Protein AF-A0A2P5AJY1-F1 (afdb_monomer_lite)

Secondary structure (DSSP, 8-state):
--HHHHHHHHHHHHHTHHHHHHHHHHHTTHHHH-TTS---PPP-----SPPPP-SSS-HHHHHHHHHHHHHTT--GGG--STTHHHHHHHHHHHHHHHHHHHHHTTPPPHHHH--

InterPro domains:
  IPR003653 Ulp1 protease family, C-terminal catalytic domain [PF02902] (3-97)
  IPR038765 Papain-like cysteine peptidase superfamily [SSF54001] (21-99)

Organism: Parasponia andersonii (NCBI:txid3476)

Sequence (115 aa):
MGGTTNKLKVKLEIIAYRIVIPNLLAAVNFYEEQIEIKQENFEIEFVEDLEIQSNGSDCGMFVIKWAKALMTNVSTGKVTQENMTFFRQKLVTELYNWGIDKKKRNYQTDSEREK

Structure (mmCIF, N/CA/C/O backbone):
data_AF-A0A2P5AJY1-F1
#
_entry.id   AF-A0A2P5AJY1-F1
#
loop_
_atom_site.group_PDB
_atom_site.id
_atom_site.type_symbol
_atom_site.label_atom_id
_atom_site.label_alt_id
_atom_site.label_comp_id
_atom_site.label_asym_id
_atom_site.label_entity_id
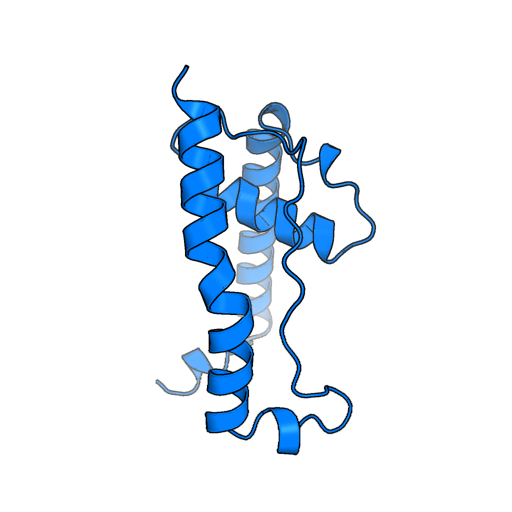_atom_site.label_seq_id
_atom_site.pdbx_PDB_ins_code
_atom_site.Cartn_x
_atom_site.Cartn_y
_atom_site.Cartn_z
_atom_site.occupancy
_atom_site.B_iso_or_equiv
_atom_site.auth_seq_id
_atom_site.auth_comp_id
_atom_site.auth_asym_id
_atom_site.auth_atom_id
_atom_site.pdbx_PDB_model_num
ATOM 1 N N . MET A 1 1 ? -19.875 14.167 -12.012 1.00 41.22 1 MET A N 1
ATOM 2 C CA . MET A 1 1 ? -20.795 14.118 -10.850 1.00 41.22 1 MET A CA 1
ATOM 3 C C . MET A 1 1 ? -20.833 12.762 -10.111 1.00 41.22 1 MET A C 1
ATOM 5 O O . MET A 1 1 ? -21.528 12.679 -9.114 1.00 41.22 1 MET A O 1
ATOM 9 N N . GLY A 1 2 ? -20.075 11.720 -10.506 1.00 48.97 2 GLY A N 1
ATOM 10 C CA . GLY A 1 2 ? -20.128 10.391 -9.852 1.00 48.97 2 GLY A CA 1
ATOM 11 C C . GLY A 1 2 ? -19.110 10.107 -8.727 1.00 48.97 2 GLY A C 1
ATOM 12 O O . GLY A 1 2 ? -19.226 9.087 -8.056 1.00 48.97 2 GLY A O 1
ATOM 13 N N . GLY A 1 3 ? -18.115 10.976 -8.504 1.00 58.91 3 GLY A N 1
ATOM 14 C CA . GLY A 1 3 ? -17.004 10.706 -7.572 1.00 58.91 3 GLY A CA 1
ATOM 15 C C . GLY A 1 3 ? -17.377 10.785 -6.086 1.00 58.91 3 GLY A C 1
ATOM 16 O O . GLY A 1 3 ? -17.003 9.915 -5.302 1.00 58.91 3 GLY A O 1
ATOM 17 N N . THR A 1 4 ? -18.166 11.786 -5.690 1.00 61.66 4 THR A N 1
ATOM 18 C CA . THR A 1 4 ? -18.491 12.052 -4.276 1.00 61.66 4 THR A CA 1
ATOM 19 C C . THR A 1 4 ? -19.406 10.984 -3.674 1.00 61.66 4 THR A C 1
ATOM 21 O O . THR A 1 4 ? -19.170 10.510 -2.565 1.00 61.66 4 THR A O 1
ATOM 24 N N . THR A 1 5 ? -20.412 10.537 -4.429 1.00 68.94 5 THR A N 1
ATOM 25 C CA . THR A 1 5 ? -21.327 9.460 -4.016 1.00 68.94 5 THR A CA 1
ATOM 26 C C . THR A 1 5 ? -20.601 8.122 -3.867 1.00 68.94 5 THR A C 1
ATOM 28 O O . THR A 1 5 ? -20.923 7.351 -2.967 1.00 68.94 5 THR A O 1
ATOM 31 N N . ASN A 1 6 ? -19.596 7.852 -4.708 1.00 71.31 6 ASN A N 1
ATOM 32 C CA . ASN A 1 6 ? -18.794 6.634 -4.613 1.00 71.31 6 ASN A CA 1
ATOM 33 C C . ASN A 1 6 ? -17.888 6.654 -3.367 1.00 71.31 6 ASN A C 1
ATOM 35 O O .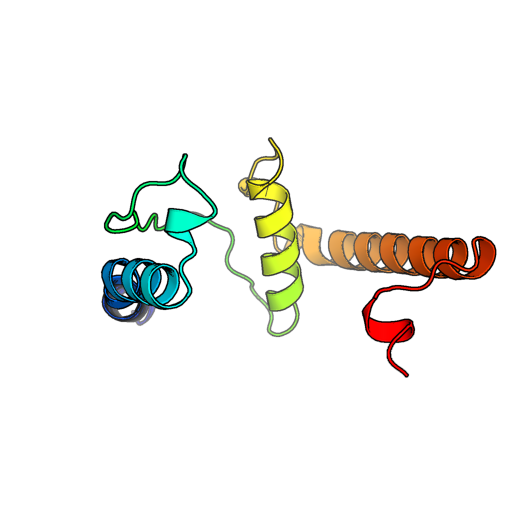 ASN A 1 6 ? -17.875 5.695 -2.601 1.00 71.31 6 ASN A O 1
ATOM 39 N N . LYS A 1 7 ? -17.230 7.790 -3.082 1.00 70.06 7 LYS A N 1
ATOM 40 C CA . LYS A 1 7 ? -16.418 7.976 -1.863 1.00 70.06 7 LYS A CA 1
ATOM 41 C C . LYS A 1 7 ? -17.237 7.738 -0.588 1.00 70.06 7 LYS A C 1
ATOM 43 O O . LYS A 1 7 ? -16.766 7.066 0.322 1.00 70.06 7 LYS A O 1
ATOM 48 N N . LEU A 1 8 ? -18.471 8.246 -0.532 1.00 77.25 8 LEU A N 1
ATOM 49 C CA . LEU A 1 8 ? -19.386 8.045 0.601 1.00 77.25 8 LEU A CA 1
ATOM 50 C C . LEU A 1 8 ? -19.789 6.577 0.786 1.00 77.25 8 LEU A C 1
ATOM 52 O O . LEU A 1 8 ? -19.786 6.092 1.914 1.00 77.25 8 LEU A O 1
ATOM 56 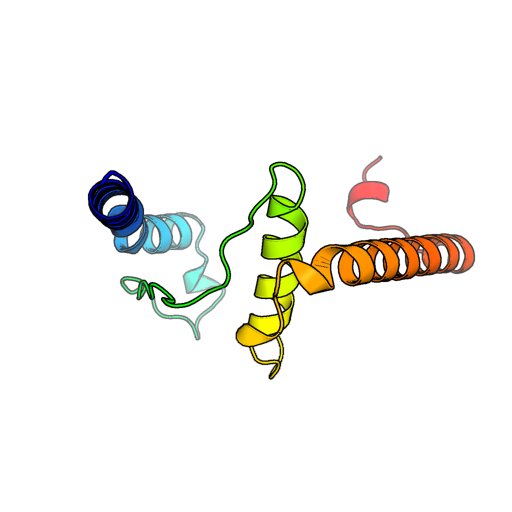N N . LYS A 1 9 ? -20.088 5.860 -0.303 1.00 82.69 9 LYS A N 1
ATOM 57 C CA . LYS A 1 9 ? -20.389 4.422 -0.239 1.00 82.69 9 LYS A CA 1
ATOM 58 C C . LYS A 1 9 ? -19.200 3.626 0.286 1.00 82.69 9 LYS A C 1
ATOM 60 O O . LYS A 1 9 ? -19.357 2.870 1.232 1.00 82.69 9 LYS A O 1
ATOM 65 N N . VAL A 1 10 ? -18.009 3.864 -0.264 1.00 81.75 10 VAL A N 1
ATOM 66 C CA . VAL A 1 10 ? -16.777 3.207 0.193 1.00 81.75 10 VAL A CA 1
ATOM 67 C C . VAL A 1 10 ? -16.511 3.508 1.672 1.00 81.75 10 VAL A C 1
ATOM 69 O O . VAL A 1 10 ? -16.208 2.593 2.429 1.00 81.75 10 VAL A O 1
ATOM 72 N N . LYS A 1 11 ? -16.698 4.758 2.122 1.00 80.88 11 LYS A N 1
ATOM 73 C CA . LYS A 1 11 ? -16.578 5.110 3.547 1.00 80.88 11 LYS A CA 1
ATOM 74 C C . LYS A 1 11 ? -17.524 4.284 4.426 1.00 80.88 11 LYS A C 1
ATOM 76 O O . LYS A 1 11 ? -17.084 3.749 5.437 1.00 80.88 11 LYS A O 1
ATOM 81 N N . LEU A 1 12 ? -18.793 4.163 4.039 1.00 84.12 12 LEU A N 1
ATOM 82 C CA . LEU A 1 12 ? -19.794 3.403 4.795 1.00 84.12 12 LEU A CA 1
ATOM 83 C C . LEU A 1 12 ? -19.472 1.907 4.860 1.00 84.12 12 LEU A C 1
ATOM 85 O O . LEU A 1 12 ? -19.565 1.319 5.934 1.00 84.12 12 LEU A O 1
ATOM 89 N N . GLU A 1 13 ? -19.043 1.319 3.745 1.00 85.50 13 GLU A N 1
ATOM 90 C CA . GLU A 1 13 ? -18.641 -0.092 3.673 1.00 85.50 13 GLU A CA 1
ATOM 91 C C . GLU A 1 13 ? -17.440 -0.382 4.583 1.00 85.50 13 GLU A C 1
ATOM 93 O O . GLU A 1 13 ? -17.405 -1.397 5.280 1.00 85.50 13 GLU A O 1
ATOM 98 N N . ILE A 1 14 ? -16.457 0.526 4.631 1.00 88.81 14 ILE A N 1
ATOM 99 C CA . ILE A 1 14 ? -15.229 0.271 5.390 1.00 88.81 14 ILE A CA 1
ATOM 100 C C . ILE A 1 14 ? -15.442 0.448 6.906 1.00 88.81 14 ILE A C 1
ATOM 102 O O . ILE A 1 14 ? -14.759 -0.191 7.706 1.00 88.81 14 ILE A O 1
ATOM 106 N N . ILE A 1 15 ? -16.422 1.258 7.329 1.00 88.75 15 ILE A N 1
ATOM 107 C CA . ILE A 1 15 ? -16.713 1.501 8.754 1.00 88.75 15 ILE A CA 1
ATOM 108 C C . ILE A 1 15 ? -17.013 0.207 9.515 1.00 88.75 15 ILE A C 1
ATOM 110 O O . ILE A 1 15 ? -16.644 0.106 10.682 1.00 88.75 15 ILE A O 1
ATOM 114 N N . ALA A 1 16 ? -17.623 -0.799 8.885 1.00 89.56 16 ALA A N 1
ATOM 115 C CA . ALA A 1 16 ? -17.884 -2.077 9.548 1.00 89.56 16 ALA A CA 1
ATOM 116 C C . ALA A 1 16 ? -16.589 -2.750 10.048 1.00 89.56 16 ALA A C 1
ATOM 118 O O . ALA A 1 16 ? -16.561 -3.322 11.142 1.00 89.56 16 ALA A O 1
ATOM 119 N N . TYR A 1 17 ? -15.485 -2.612 9.306 1.00 90.75 17 TYR A N 1
ATOM 120 C CA . TYR A 1 17 ? -14.200 -3.213 9.671 1.00 90.75 17 TYR A CA 1
ATOM 121 C C . TYR A 1 17 ? -13.601 -2.639 10.954 1.00 90.75 17 TYR A C 1
ATOM 123 O O . TYR A 1 17 ? -12.872 -3.358 11.634 1.00 90.75 17 TYR A O 1
ATOM 131 N N . ARG A 1 18 ? -13.972 -1.411 11.348 1.00 91.56 18 ARG A N 1
ATOM 132 C CA . ARG A 1 18 ? -13.587 -0.807 12.638 1.00 91.56 18 ARG A CA 1
ATOM 133 C C . ARG A 1 18 ? -13.909 -1.704 13.831 1.00 91.56 18 ARG A C 1
ATOM 135 O O . ARG A 1 18 ? -13.185 -1.684 14.820 1.00 91.56 18 ARG A O 1
ATOM 142 N N . ILE A 1 19 ? -15.013 -2.438 13.732 1.00 91.00 19 ILE A N 1
ATOM 143 C CA . ILE A 1 19 ? -15.542 -3.297 14.794 1.00 91.00 19 ILE A CA 1
ATOM 144 C C . ILE A 1 19 ? -15.219 -4.761 14.493 1.00 91.00 19 ILE A C 1
ATOM 146 O O . ILE A 1 19 ? -14.856 -5.520 15.389 1.00 91.00 19 ILE A O 1
ATOM 150 N N . VAL A 1 20 ? -15.338 -5.171 13.226 1.00 93.25 20 VAL A N 1
ATOM 151 C CA . VAL A 1 20 ? -15.145 -6.573 12.834 1.00 93.25 20 VAL A CA 1
ATOM 152 C C . VAL A 1 20 ? -13.692 -7.010 13.010 1.00 93.25 20 VAL A C 1
ATOM 154 O O . VAL A 1 20 ? -13.467 -8.083 13.560 1.00 93.25 20 VAL A O 1
ATOM 157 N N . ILE A 1 21 ? -12.708 -6.198 12.603 1.00 93.38 21 ILE A N 1
ATOM 158 C CA . ILE A 1 21 ? -11.290 -6.586 12.678 1.00 93.38 21 ILE A CA 1
ATOM 159 C C . ILE A 1 21 ? -10.851 -6.859 14.125 1.00 93.38 21 ILE A C 1
ATOM 161 O O . ILE A 1 21 ? -10.343 -7.955 14.361 1.00 93.38 21 ILE A O 1
ATOM 165 N N . PRO A 1 22 ? -11.081 -5.965 15.108 1.00 93.38 22 PRO A N 1
ATOM 166 C CA . PRO A 1 22 ? -10.713 -6.252 16.493 1.00 93.38 22 PRO A CA 1
ATOM 167 C C . PRO A 1 22 ? -11.349 -7.534 17.032 1.00 93.38 22 PRO A C 1
ATOM 169 O O . PRO A 1 22 ? -10.690 -8.330 17.689 1.00 93.38 22 PRO A O 1
ATOM 172 N N . ASN A 1 23 ? -12.616 -7.797 16.709 1.00 93.94 23 ASN A N 1
ATOM 173 C CA . ASN A 1 23 ? -13.282 -9.016 17.169 1.00 93.94 23 ASN A CA 1
ATOM 174 C C . ASN A 1 23 ? -12.720 -10.284 16.508 1.00 93.94 23 ASN A C 1
ATOM 176 O O . ASN A 1 23 ? -12.589 -11.309 17.172 1.00 93.94 23 ASN A O 1
ATOM 180 N N . LEU A 1 24 ? -12.354 -10.219 15.223 1.00 94.81 24 LEU A N 1
ATOM 181 C CA . LEU A 1 24 ? -11.683 -11.325 14.534 1.00 94.81 24 LEU A CA 1
ATOM 182 C C . LEU A 1 24 ? -10.297 -11.603 15.125 1.00 94.81 24 LEU A C 1
ATOM 184 O O . LEU A 1 24 ? -9.944 -12.763 15.307 1.00 94.81 24 LEU A O 1
ATOM 188 N N . LEU A 1 25 ? -9.536 -10.556 15.457 1.00 94.44 25 LEU A N 1
ATOM 189 C CA . LEU A 1 25 ? -8.234 -10.684 16.115 1.00 94.44 25 LEU A CA 1
ATOM 190 C C . LEU A 1 25 ? -8.370 -11.301 17.515 1.00 94.44 25 LEU A C 1
ATOM 192 O O . LEU A 1 25 ? -7.597 -12.186 17.876 1.00 94.44 25 LEU A O 1
ATOM 196 N N . ALA A 1 26 ? -9.390 -10.900 18.277 1.00 93.25 26 ALA A N 1
ATOM 197 C CA . ALA A 1 26 ? -9.685 -11.502 19.575 1.00 93.25 26 ALA A CA 1
ATOM 198 C C . ALA A 1 26 ? -10.028 -12.996 19.457 1.00 93.25 26 ALA A C 1
ATOM 200 O O . ALA A 1 26 ? -9.553 -13.793 20.258 1.00 93.25 26 ALA A O 1
ATOM 201 N N . ALA A 1 27 ? -10.786 -13.395 18.430 1.00 95.00 27 ALA A N 1
ATOM 202 C CA . ALA A 1 27 ? -11.165 -14.793 18.205 1.00 95.00 27 ALA A CA 1
ATOM 203 C C . ALA A 1 27 ? -9.979 -15.726 17.890 1.00 95.00 27 ALA A C 1
ATOM 205 O O . ALA A 1 27 ? -10.121 -16.943 17.998 1.00 95.00 27 ALA A O 1
ATOM 206 N N . VAL A 1 28 ? -8.828 -15.170 17.499 1.00 95.00 28 VAL A N 1
ATOM 207 C CA . VAL A 1 28 ? -7.579 -15.912 17.259 1.00 95.00 28 VAL A CA 1
ATOM 208 C C . VAL A 1 28 ? -6.527 -15.653 18.345 1.00 95.00 28 VAL A C 1
ATOM 210 O O . VAL A 1 28 ? -5.344 -15.860 18.103 1.00 95.00 28 VAL A O 1
ATOM 213 N N . ASN A 1 29 ? -6.947 -15.185 19.528 1.00 93.00 29 ASN A N 1
ATOM 214 C CA . ASN A 1 29 ? -6.102 -14.898 20.697 1.00 93.00 29 ASN A CA 1
ATOM 215 C C . ASN A 1 29 ? -4.970 -13.881 20.449 1.00 93.00 29 ASN A C 1
ATOM 217 O O . ASN A 1 29 ? -4.030 -13.790 21.236 1.00 93.00 29 ASN A O 1
ATOM 221 N N . PHE A 1 30 ? -5.075 -13.052 19.403 1.00 94.12 30 PHE A N 1
ATOM 222 C CA . PHE A 1 30 ? -4.031 -12.089 19.034 1.00 94.12 30 PHE A CA 1
ATOM 223 C C . PHE A 1 30 ? -3.646 -11.159 20.196 1.00 94.12 30 PHE A C 1
ATOM 225 O O . PHE A 1 30 ? -2.469 -10.901 20.420 1.00 94.12 30 PHE A O 1
ATOM 232 N N . TYR A 1 31 ? -4.630 -10.663 20.953 1.00 92.06 31 TYR A N 1
ATOM 233 C CA . TYR A 1 31 ? -4.391 -9.744 22.073 1.00 92.06 31 TYR A CA 1
ATOM 234 C C . TYR A 1 31 ? -3.836 -10.429 23.329 1.00 92.06 31 TYR A C 1
ATOM 236 O O . TYR A 1 31 ? -3.248 -9.759 24.173 1.00 92.06 31 TYR A O 1
ATOM 244 N N . GLU A 1 32 ? -4.004 -11.748 23.462 1.00 90.38 32 GLU A N 1
ATOM 245 C CA . GLU A 1 32 ? -3.377 -12.518 24.543 1.00 90.38 32 GLU A CA 1
ATOM 246 C C . GLU A 1 32 ? -1.882 -12.712 24.262 1.00 90.38 32 GLU A C 1
ATOM 248 O O . GLU A 1 32 ? -1.058 -12.628 25.172 1.00 90.38 32 GLU A O 1
ATOM 253 N N . GLU A 1 33 ? -1.532 -12.914 22.989 1.00 91.12 33 GLU A N 1
ATOM 254 C CA . GLU A 1 33 ? -0.147 -13.040 22.529 1.00 91.12 33 GLU A CA 1
ATOM 255 C C . GLU A 1 33 ? 0.573 -11.683 22.458 1.00 91.12 33 GLU A C 1
ATOM 257 O O . GLU A 1 33 ? 1.776 -11.608 22.707 1.00 91.12 33 GLU A O 1
ATOM 262 N N . GLN A 1 34 ? -0.156 -10.603 22.157 1.00 87.75 34 GLN A N 1
ATOM 263 C CA . GLN A 1 34 ? 0.370 -9.245 21.991 1.00 87.75 34 GLN A CA 1
ATOM 264 C C . GLN A 1 34 ? -0.137 -8.309 23.090 1.00 87.75 34 GLN A C 1
ATOM 266 O O . GLN A 1 34 ? -0.884 -7.367 22.829 1.00 87.75 34 GLN A O 1
ATOM 271 N N . ILE A 1 35 ? 0.311 -8.547 24.325 1.00 84.06 35 ILE A N 1
ATOM 272 C CA . ILE A 1 35 ? -0.151 -7.854 25.545 1.00 84.06 35 ILE A CA 1
ATOM 273 C C . ILE A 1 35 ? -0.044 -6.317 25.511 1.00 84.06 35 ILE A C 1
ATOM 275 O O . ILE A 1 35 ? -0.704 -5.629 26.290 1.00 84.06 35 ILE A O 1
ATOM 279 N N . GLU A 1 36 ? 0.796 -5.764 24.634 1.00 89.31 36 GLU A N 1
ATOM 280 C CA . GLU A 1 36 ? 0.975 -4.317 24.461 1.00 89.31 36 GLU A CA 1
ATOM 281 C C . GLU A 1 36 ? -0.146 -3.673 23.631 1.00 89.31 36 GLU A C 1
ATOM 283 O O . GLU A 1 36 ? -0.380 -2.466 23.728 1.00 89.31 36 GLU A O 1
ATOM 288 N N . ILE A 1 37 ? -0.857 -4.466 22.826 1.00 86.56 37 ILE A N 1
ATOM 289 C CA . ILE A 1 37 ? -1.921 -3.999 21.942 1.00 86.56 37 ILE A CA 1
ATOM 290 C C . ILE A 1 37 ? -3.260 -4.244 22.631 1.00 86.56 37 ILE A C 1
ATOM 292 O O . ILE A 1 37 ? -3.634 -5.374 22.934 1.00 86.56 37 ILE A O 1
ATOM 296 N N . LYS A 1 38 ? -4.022 -3.174 22.861 1.00 86.81 38 LYS A N 1
ATOM 297 C CA . LYS A 1 38 ? -5.353 -3.279 23.463 1.00 86.81 38 LYS A CA 1
ATOM 298 C C . LYS A 1 38 ? -6.394 -3.645 22.412 1.00 86.81 38 LYS A C 1
ATOM 300 O O . LYS A 1 38 ? -6.354 -3.162 21.282 1.00 86.81 38 LYS A O 1
ATOM 305 N N . GLN A 1 39 ? -7.371 -4.451 22.814 1.00 88.69 39 GLN A N 1
ATOM 306 C CA . GLN A 1 39 ? -8.575 -4.643 22.020 1.00 88.69 39 GLN A CA 1
ATOM 307 C C . GLN A 1 39 ? -9.434 -3.379 22.096 1.00 88.69 39 GLN A C 1
ATOM 309 O O . GLN A 1 39 ? -10.062 -3.091 23.114 1.00 88.69 39 GLN A O 1
ATOM 314 N N . GLU A 1 40 ? -9.479 -2.632 21.000 1.00 88.50 40 GLU A N 1
ATOM 315 C CA . GLU A 1 40 ? -10.317 -1.448 20.854 1.00 88.50 40 GLU A CA 1
ATOM 316 C C . GLU A 1 40 ? -10.786 -1.280 19.409 1.00 88.50 40 GLU A C 1
ATOM 318 O O . GLU A 1 40 ? -10.274 -1.915 18.487 1.00 88.50 40 GLU A O 1
ATOM 323 N N . ASN A 1 41 ? -11.790 -0.425 19.210 1.00 87.31 41 ASN A N 1
ATOM 324 C CA . ASN A 1 41 ? -12.262 -0.090 17.873 1.00 87.31 41 ASN A CA 1
ATOM 325 C C . ASN A 1 41 ? -11.158 0.635 17.106 1.00 87.31 41 ASN A C 1
ATOM 327 O O . ASN A 1 41 ? -10.717 1.701 17.535 1.00 87.31 41 ASN A O 1
ATOM 331 N N . PHE A 1 42 ? -10.794 0.122 15.935 1.00 88.38 42 PHE A N 1
ATOM 332 C CA . PHE A 1 42 ? -9.735 0.732 15.136 1.00 88.38 42 PHE A CA 1
ATOM 333 C C . PHE A 1 42 ? -10.127 2.133 14.658 1.00 88.38 42 PHE A C 1
ATOM 335 O O . PHE A 1 42 ? -11.290 2.422 14.360 1.00 88.38 42 PHE A O 1
ATOM 342 N N . GLU A 1 43 ? -9.151 3.027 14.576 1.00 87.06 43 GLU A N 1
ATOM 343 C CA . GLU A 1 43 ? -9.342 4.292 13.882 1.00 87.06 43 GLU A CA 1
ATOM 344 C C . GLU A 1 43 ? -9.248 4.058 12.370 1.00 87.06 43 GLU A C 1
ATOM 346 O O . GLU A 1 43 ? -8.408 3.294 11.895 1.00 87.06 43 GLU A O 1
ATOM 351 N N . ILE A 1 44 ? -10.150 4.681 11.608 1.00 85.38 44 ILE A N 1
ATOM 352 C CA . ILE A 1 44 ? -10.107 4.650 10.146 1.00 85.38 44 ILE A CA 1
ATOM 353 C C . ILE A 1 44 ? -9.765 6.055 9.674 1.00 85.38 44 ILE A C 1
ATOM 355 O O . ILE A 1 44 ? -10.596 6.962 9.754 1.00 85.38 44 ILE A O 1
ATOM 359 N N . GLU A 1 45 ? -8.565 6.206 9.130 1.00 85.50 45 GLU A N 1
ATOM 360 C CA . GLU A 1 45 ? -8.121 7.440 8.500 1.00 85.50 45 GLU A CA 1
ATOM 361 C C . GLU A 1 45 ? -8.314 7.356 6.982 1.00 85.50 45 GLU A C 1
ATOM 363 O O . GLU A 1 45 ? -7.789 6.469 6.306 1.00 85.50 45 GLU A O 1
ATOM 368 N N . PHE A 1 46 ? -9.080 8.299 6.430 1.00 82.31 46 PHE A N 1
ATOM 369 C CA . PHE A 1 46 ? -9.175 8.478 4.985 1.00 82.31 46 PHE A CA 1
ATOM 370 C C . PHE A 1 46 ? -8.178 9.539 4.556 1.00 82.31 46 PHE A C 1
ATOM 372 O O . PHE A 1 46 ? -8.453 10.730 4.682 1.00 82.31 46 PHE A O 1
ATOM 379 N N . VAL A 1 47 ? -7.053 9.094 4.008 1.00 82.31 47 VAL A N 1
ATOM 380 C CA . VAL A 1 47 ? -6.056 9.999 3.443 1.00 82.31 47 VAL A CA 1
ATOM 381 C C . VAL A 1 47 ? -6.630 10.619 2.170 1.00 82.31 47 VAL A C 1
ATOM 383 O O . VAL A 1 47 ? -6.934 9.925 1.195 1.00 82.31 47 VAL A O 1
ATOM 386 N N . GLU A 1 48 ? -6.851 11.929 2.212 1.00 81.25 48 GLU A N 1
ATOM 387 C CA . GLU A 1 48 ? -7.290 12.710 1.057 1.00 81.25 48 GLU A CA 1
ATOM 388 C C . GLU A 1 48 ? -6.075 13.183 0.243 1.00 81.25 48 GLU A C 1
ATOM 390 O O . GLU A 1 48 ? -4.930 12.986 0.644 1.00 81.25 48 GLU A O 1
ATOM 395 N N . ASP A 1 49 ? -6.324 13.740 -0.942 1.00 82.88 49 ASP A N 1
ATOM 396 C CA . ASP A 1 49 ? -5.292 14.356 -1.792 1.00 82.88 49 ASP A CA 1
ATOM 397 C C . ASP A 1 49 ? -4.132 13.438 -2.223 1.00 82.88 49 ASP A C 1
ATOM 399 O O . ASP A 1 49 ? -3.045 13.893 -2.580 1.00 82.88 49 ASP A O 1
ATOM 403 N N . LEU A 1 50 ? -4.370 12.125 -2.245 1.00 86.69 50 LEU A N 1
ATOM 404 C CA . LEU A 1 50 ? -3.474 11.178 -2.898 1.00 86.69 50 LEU A CA 1
ATOM 405 C C . LEU A 1 50 ? -3.678 11.208 -4.413 1.00 86.69 50 LEU A C 1
ATOM 407 O O . LEU A 1 50 ? -4.809 11.276 -4.900 1.00 86.69 50 LEU A O 1
ATOM 411 N N . GLU A 1 51 ? -2.577 11.091 -5.155 1.00 89.62 51 GLU A N 1
ATOM 412 C CA . GLU A 1 51 ? -2.619 10.940 -6.607 1.00 89.62 51 GLU A CA 1
ATOM 413 C C . GLU A 1 51 ? -3.492 9.737 -6.989 1.00 89.62 51 GLU A C 1
ATOM 415 O O . GLU A 1 51 ? -3.256 8.609 -6.555 1.00 89.62 51 GLU A O 1
ATOM 420 N N . ILE A 1 52 ? -4.482 9.960 -7.849 1.00 87.06 52 ILE A N 1
ATOM 421 C CA . ILE A 1 52 ? -5.314 8.880 -8.374 1.00 87.06 52 ILE A CA 1
ATOM 422 C C . ILE A 1 52 ? -4.671 8.356 -9.655 1.00 87.06 52 ILE A C 1
ATOM 424 O O . ILE A 1 52 ? -4.341 9.117 -10.563 1.00 87.06 52 ILE A O 1
ATOM 428 N N . GLN A 1 53 ? -4.526 7.037 -9.740 1.00 91.69 53 GLN A N 1
ATOM 429 C CA . GLN A 1 53 ? -4.071 6.359 -10.946 1.00 91.69 53 GLN A CA 1
ATOM 430 C C . GLN A 1 53 ? -4.889 6.791 -12.176 1.00 91.69 53 GLN A C 1
ATOM 432 O O . GLN A 1 53 ? -6.120 6.783 -12.143 1.00 91.69 53 GLN A O 1
ATOM 437 N N . SER A 1 54 ? -4.212 7.100 -13.285 1.00 91.81 54 SER A N 1
ATOM 438 C CA . SER A 1 54 ? -4.863 7.543 -14.528 1.00 91.81 54 SER A CA 1
ATOM 439 C C . SER A 1 54 ? -4.915 6.478 -15.632 1.00 91.81 54 SER A C 1
ATOM 441 O O . SER A 1 54 ? -5.461 6.725 -16.706 1.00 91.81 54 SER A O 1
ATOM 443 N N . ASN A 1 55 ? -4.372 5.283 -15.382 1.00 92.62 55 ASN A N 1
ATOM 444 C CA . ASN A 1 55 ? -4.433 4.132 -16.288 1.00 92.62 55 ASN A CA 1
ATOM 445 C C . ASN A 1 55 ? -5.067 2.900 -15.617 1.00 92.62 55 ASN A C 1
ATOM 447 O O . ASN A 1 55 ? -5.478 2.963 -14.467 1.00 92.62 55 ASN A O 1
ATOM 451 N N . GLY A 1 56 ? -5.157 1.771 -16.327 1.00 91.56 56 GLY A N 1
ATOM 452 C CA . GLY A 1 56 ? -5.738 0.527 -15.797 1.00 91.56 56 GLY A CA 1
ATOM 453 C C . GLY A 1 56 ? -4.742 -0.484 -15.212 1.00 91.56 56 GLY A C 1
ATOM 454 O O . GLY A 1 56 ? -5.174 -1.496 -14.674 1.00 91.56 56 GLY A O 1
ATOM 455 N N . SER A 1 57 ? -3.427 -0.257 -15.315 1.00 93.94 57 SER A N 1
ATOM 456 C CA . SER A 1 57 ? -2.395 -1.287 -15.064 1.00 93.94 57 SER A CA 1
ATOM 457 C C . SER A 1 57 ? -1.535 -1.073 -13.815 1.00 93.94 57 SER A C 1
ATOM 459 O O . SER A 1 57 ? -0.865 -1.994 -13.356 1.00 93.94 57 SER A O 1
ATOM 461 N N . ASP A 1 58 ? -1.522 0.137 -13.270 1.00 95.94 58 ASP A N 1
ATOM 462 C CA . ASP A 1 58 ? -0.599 0.572 -12.220 1.00 95.94 58 ASP A CA 1
ATOM 463 C C . ASP A 1 58 ? -1.151 0.454 -10.800 1.00 95.94 58 ASP A C 1
ATOM 465 O O . ASP A 1 58 ? -0.437 0.788 -9.858 1.00 95.94 58 ASP A O 1
ATOM 469 N N . CYS A 1 59 ? -2.368 -0.055 -10.607 1.00 94.06 59 CYS A N 1
ATOM 470 C CA . CYS A 1 59 ? -3.001 -0.141 -9.288 1.00 94.06 59 CYS A CA 1
ATOM 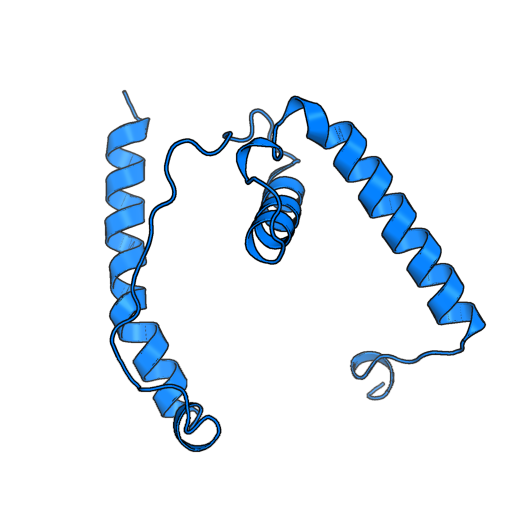471 C C . CYS A 1 59 ? -2.104 -0.870 -8.276 1.00 94.06 59 CYS A C 1
ATOM 473 O O . CYS A 1 59 ? -1.875 -0.373 -7.175 1.00 94.06 59 CYS A O 1
ATOM 475 N N . GLY A 1 60 ? -1.495 -1.990 -8.681 1.00 94.44 60 GLY A N 1
ATOM 476 C CA . GLY A 1 60 ? -0.536 -2.722 -7.850 1.00 94.44 60 GLY A CA 1
ATOM 477 C C . GLY A 1 60 ? 0.735 -1.922 -7.543 1.00 94.44 60 GLY A C 1
ATOM 478 O O . GLY A 1 60 ? 1.263 -1.996 -6.435 1.00 94.44 60 GLY A O 1
ATOM 479 N N . MET A 1 61 ? 1.208 -1.101 -8.485 1.00 96.19 61 MET A N 1
ATOM 480 C CA . MET A 1 61 ? 2.369 -0.234 -8.266 1.00 96.19 61 MET A CA 1
ATOM 481 C C . MET A 1 61 ? 2.063 0.890 -7.279 1.00 96.19 61 MET A C 1
ATOM 483 O O . MET A 1 61 ? 2.884 1.150 -6.398 1.00 96.19 61 MET A O 1
ATOM 487 N N . PHE A 1 62 ? 0.889 1.513 -7.384 1.00 95.31 62 PHE A N 1
ATOM 488 C CA . PHE A 1 62 ? 0.415 2.504 -6.419 1.00 95.31 62 PHE A CA 1
ATOM 489 C C . PHE A 1 62 ? 0.337 1.911 -5.008 1.00 95.31 62 PHE A C 1
ATOM 491 O O . PHE A 1 62 ? 0.927 2.478 -4.091 1.00 95.31 62 PHE A O 1
ATOM 498 N N . VAL A 1 63 ? -0.266 0.725 -4.844 1.00 94.12 63 VAL A N 1
ATOM 499 C CA . VAL A 1 63 ? -0.337 0.024 -3.545 1.00 94.12 63 VAL A CA 1
ATOM 500 C C . VAL A 1 63 ? 1.056 -0.199 -2.951 1.00 94.12 63 VAL A C 1
ATOM 502 O O . VAL A 1 63 ? 1.311 0.189 -1.811 1.00 94.12 63 VAL A O 1
ATOM 505 N N . ILE A 1 64 ? 1.992 -0.761 -3.724 1.00 95.62 64 ILE A N 1
ATOM 506 C CA . ILE A 1 64 ? 3.357 -1.038 -3.246 1.00 95.62 64 ILE A CA 1
ATOM 507 C C . ILE A 1 64 ? 4.085 0.254 -2.851 1.00 95.62 64 ILE A C 1
ATOM 509 O O . ILE A 1 64 ? 4.812 0.287 -1.854 1.00 95.62 64 ILE A O 1
ATOM 513 N N . LYS A 1 65 ? 3.936 1.329 -3.634 1.00 95.12 65 LYS A N 1
ATOM 514 C CA . LYS A 1 65 ? 4.637 2.590 -3.366 1.00 95.12 65 LYS A CA 1
ATOM 515 C C . LYS A 1 65 ? 4.020 3.381 -2.221 1.00 95.12 65 LYS A C 1
ATOM 517 O O . LYS A 1 65 ? 4.793 3.944 -1.450 1.00 95.12 65 LYS A O 1
ATOM 522 N N . TRP A 1 66 ? 2.700 3.367 -2.047 1.00 93.44 66 TRP A N 1
ATOM 523 C CA . TRP A 1 66 ? 2.070 3.927 -0.851 1.00 93.44 66 TRP A CA 1
ATOM 524 C C . TRP A 1 66 ? 2.438 3.152 0.403 1.00 93.44 66 TRP A C 1
ATOM 526 O O . TRP A 1 66 ? 2.845 3.782 1.371 1.00 93.44 66 TRP A O 1
ATOM 536 N N . ALA A 1 67 ? 2.412 1.816 0.378 1.00 93.31 67 ALA A N 1
ATOM 537 C CA . ALA A 1 67 ? 2.862 1.012 1.514 1.00 93.31 67 ALA A CA 1
ATOM 538 C C . ALA A 1 67 ? 4.302 1.375 1.904 1.00 93.31 67 ALA A C 1
ATOM 540 O O . ALA A 1 67 ? 4.583 1.677 3.060 1.00 93.31 67 ALA A O 1
ATOM 541 N N . LYS A 1 68 ? 5.208 1.468 0.920 1.00 94.00 68 LYS A N 1
ATOM 542 C CA . LYS A 1 68 ? 6.579 1.927 1.165 1.00 94.00 68 LYS A CA 1
ATOM 543 C C . LYS A 1 68 ? 6.629 3.342 1.746 1.00 94.00 68 LYS A C 1
ATOM 545 O O . LYS A 1 68 ? 7.418 3.577 2.654 1.00 94.00 68 LYS A O 1
ATOM 550 N N . ALA A 1 69 ? 5.850 4.279 1.213 1.00 92.50 69 ALA A N 1
ATOM 551 C CA . ALA A 1 69 ? 5.818 5.656 1.696 1.00 92.50 69 ALA A CA 1
ATOM 552 C C . ALA A 1 69 ? 5.253 5.768 3.119 1.00 92.50 69 ALA A C 1
ATOM 554 O O . ALA A 1 69 ? 5.746 6.582 3.873 1.00 92.50 69 ALA A O 1
ATOM 555 N N . LEU A 1 70 ? 4.286 4.936 3.510 1.00 90.31 70 LEU A N 1
ATOM 556 C CA . LEU A 1 70 ? 3.725 4.915 4.867 1.00 90.31 70 LEU A CA 1
ATOM 557 C C . LEU A 1 70 ? 4.650 4.214 5.872 1.00 90.31 70 LEU A C 1
ATOM 559 O O . LEU A 1 70 ? 4.743 4.620 7.023 1.00 90.31 70 LEU A O 1
ATOM 563 N N . MET A 1 71 ? 5.365 3.176 5.434 1.00 93.31 71 MET A N 1
ATOM 564 C CA . MET A 1 71 ? 6.334 2.448 6.264 1.00 93.31 71 MET A CA 1
ATOM 565 C C . MET A 1 71 ? 7.667 3.185 6.441 1.00 93.31 71 MET A C 1
ATOM 567 O O . MET A 1 71 ? 8.505 2.773 7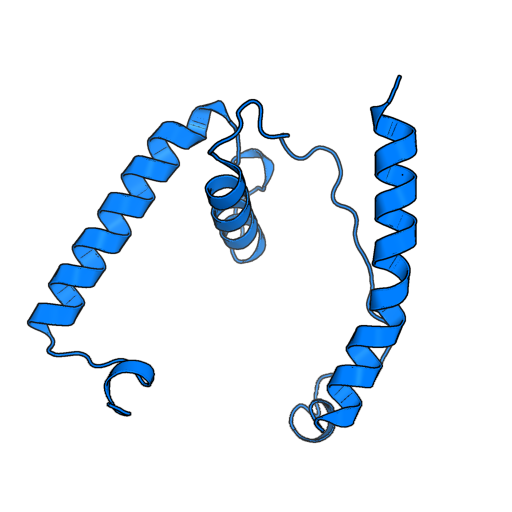.242 1.00 93.31 71 MET A O 1
ATOM 571 N N . THR A 1 72 ? 7.922 4.221 5.645 1.00 91.38 72 THR A N 1
ATOM 572 C CA . THR A 1 72 ? 9.167 4.994 5.683 1.00 91.38 72 THR A CA 1
ATOM 573 C C . THR A 1 72 ? 8.836 6.464 5.895 1.00 91.38 72 THR A C 1
ATOM 575 O O . THR A 1 72 ? 7.730 6.889 5.617 1.00 91.38 72 THR A O 1
ATOM 578 N N . ASN A 1 73 ? 9.774 7.299 6.336 1.00 84.44 73 ASN A N 1
ATOM 579 C CA . ASN A 1 73 ? 9.526 8.748 6.440 1.00 84.44 73 ASN A CA 1
ATOM 580 C C . ASN A 1 73 ? 9.538 9.451 5.060 1.00 84.44 73 ASN A C 1
ATOM 582 O O . ASN A 1 73 ? 10.114 10.528 4.897 1.00 84.44 73 ASN A O 1
ATOM 586 N N . VAL A 1 74 ? 8.964 8.826 4.027 1.00 88.38 74 VAL A N 1
ATOM 587 C CA . VAL A 1 74 ? 8.884 9.356 2.662 1.00 88.38 74 VAL A CA 1
ATOM 588 C C . VAL A 1 74 ? 7.486 9.910 2.424 1.00 88.38 74 VAL A C 1
ATOM 590 O O . VAL A 1 74 ? 6.496 9.213 2.582 1.00 88.38 74 VAL A O 1
ATOM 593 N N . SER A 1 75 ? 7.406 11.158 1.961 1.00 89.44 75 SER A N 1
ATOM 594 C CA . SER A 1 75 ? 6.124 11.780 1.617 1.00 89.44 75 SER A CA 1
ATOM 595 C C . SER A 1 75 ? 5.346 10.973 0.568 1.00 89.44 75 SER A C 1
ATOM 597 O O . SER A 1 75 ? 5.874 10.642 -0.501 1.00 89.44 75 SER A O 1
ATOM 599 N N . THR A 1 76 ? 4.065 10.732 0.853 1.00 89.25 76 THR A N 1
ATOM 600 C CA . THR A 1 76 ? 3.088 10.097 -0.046 1.00 89.25 76 THR A CA 1
ATOM 601 C C . THR A 1 76 ? 2.883 10.881 -1.344 1.00 89.25 76 THR A C 1
ATOM 603 O O . THR A 1 76 ? 2.624 10.268 -2.376 1.00 89.25 76 THR A O 1
ATOM 606 N N . GLY A 1 77 ? 3.118 12.200 -1.347 1.00 89.81 77 GLY A N 1
ATOM 607 C CA . GLY A 1 77 ? 3.060 13.049 -2.545 1.00 89.81 77 GLY A CA 1
ATOM 608 C C . GLY A 1 77 ? 4.119 12.730 -3.609 1.00 89.81 77 GLY A C 1
ATOM 609 O O . GLY A 1 77 ? 4.028 13.204 -4.736 1.00 89.81 77 GLY A O 1
ATOM 610 N N . LYS A 1 78 ? 5.123 11.897 -3.294 1.00 90.56 78 LYS A N 1
ATOM 611 C CA . LYS A 1 78 ? 6.085 11.388 -4.291 1.00 90.56 78 LYS A CA 1
ATOM 612 C C . LYS A 1 78 ? 5.541 10.214 -5.110 1.00 90.56 78 LYS A C 1
ATOM 614 O O . LYS A 1 78 ? 6.158 9.826 -6.107 1.00 90.56 78 LYS A O 1
ATOM 619 N N . VAL A 1 79 ? 4.424 9.620 -4.690 1.00 94.06 79 VAL A N 1
ATOM 620 C CA . VAL A 1 79 ? 3.765 8.515 -5.392 1.00 94.06 79 VAL A CA 1
ATOM 621 C C . VAL A 1 79 ? 2.849 9.103 -6.459 1.00 94.06 79 VAL A C 1
ATOM 623 O O . VAL A 1 79 ? 1.657 9.266 -6.240 1.00 94.06 79 VAL A O 1
ATOM 626 N N . THR A 1 80 ? 3.428 9.454 -7.607 1.00 95.06 80 THR A N 1
ATOM 627 C CA . THR A 1 80 ? 2.707 10.072 -8.727 1.00 95.06 80 THR A CA 1
ATOM 628 C C . THR A 1 80 ? 2.625 9.140 -9.929 1.00 95.06 80 THR A C 1
ATOM 630 O O . THR A 1 80 ? 3.468 8.251 -10.102 1.00 95.06 80 THR A O 1
ATOM 633 N N . GLN A 1 81 ? 1.639 9.368 -10.798 1.00 95.62 81 GLN A N 1
ATOM 634 C CA . GLN A 1 81 ? 1.481 8.602 -12.031 1.00 95.62 81 GLN A CA 1
ATOM 635 C C . GLN A 1 81 ? 2.686 8.757 -12.975 1.00 95.62 81 GLN A C 1
ATOM 637 O O . GLN A 1 81 ? 3.098 7.785 -13.612 1.00 95.62 81 GLN A O 1
ATOM 642 N N . GLU A 1 82 ? 3.270 9.955 -13.036 1.00 95.69 82 GLU A N 1
ATOM 643 C CA . GLU A 1 82 ? 4.470 10.267 -13.826 1.00 95.69 82 GLU A CA 1
ATOM 644 C C . GLU A 1 82 ? 5.654 9.362 -13.446 1.00 95.69 82 GLU A C 1
ATOM 646 O O . GLU A 1 82 ? 6.358 8.830 -14.308 1.00 95.69 82 GLU A O 1
ATOM 651 N N . ASN A 1 83 ? 5.812 9.083 -12.150 1.00 95.56 83 ASN A N 1
ATOM 652 C CA . ASN A 1 83 ? 6.903 8.260 -11.639 1.00 95.56 83 ASN A CA 1
ATOM 653 C C . ASN A 1 83 ? 6.684 6.749 -11.833 1.00 95.56 83 ASN A C 1
ATOM 655 O O . ASN A 1 83 ? 7.610 5.966 -11.595 1.00 95.56 83 ASN A O 1
ATOM 659 N N . MET A 1 84 ? 5.501 6.297 -12.269 1.00 95.50 84 MET A N 1
ATOM 660 C CA . MET A 1 84 ? 5.169 4.866 -12.303 1.00 95.50 84 MET A CA 1
ATOM 661 C C . MET A 1 84 ? 6.064 4.058 -13.246 1.00 95.50 84 MET A C 1
ATOM 663 O O . MET A 1 84 ? 6.438 2.931 -12.916 1.00 95.50 84 MET A O 1
ATOM 667 N N . THR A 1 85 ? 6.488 4.632 -14.375 1.00 96.12 85 THR A N 1
ATOM 668 C CA . THR A 1 85 ? 7.434 3.967 -15.289 1.00 96.12 85 THR A CA 1
ATOM 669 C C . THR A 1 85 ? 8.768 3.689 -14.603 1.00 96.12 85 THR A C 1
ATOM 671 O O . THR A 1 85 ? 9.237 2.548 -14.606 1.00 96.12 85 THR A O 1
ATOM 674 N N . PHE A 1 86 ? 9.336 4.696 -13.940 1.00 96.81 86 PHE A N 1
ATOM 675 C CA . PHE A 1 86 ? 10.561 4.538 -13.160 1.00 96.81 86 PHE A CA 1
ATOM 676 C C . PHE A 1 86 ? 10.368 3.540 -12.011 1.00 96.81 86 PHE A C 1
ATOM 678 O O . PHE A 1 86 ? 11.195 2.655 -11.791 1.00 96.81 86 PHE A O 1
ATOM 685 N N . PHE A 1 87 ? 9.250 3.632 -11.292 1.00 96.38 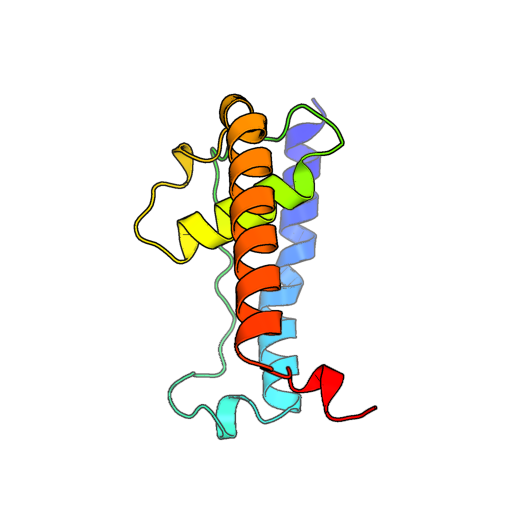87 PHE A N 1
ATOM 686 C CA . PHE A 1 87 ? 8.943 2.737 -10.183 1.00 96.38 87 PHE A CA 1
ATOM 687 C C . PHE A 1 87 ? 8.835 1.272 -10.599 1.00 96.38 87 PHE A C 1
ATOM 689 O O . PHE A 1 87 ? 9.316 0.423 -9.842 1.00 96.38 87 PHE A O 1
ATOM 696 N N . ARG A 1 88 ? 8.256 0.978 -11.770 1.00 97.12 88 ARG A N 1
ATOM 697 C CA . ARG A 1 88 ? 8.220 -0.375 -12.345 1.00 97.12 88 ARG A CA 1
ATOM 698 C C . ARG A 1 88 ? 9.624 -0.877 -12.648 1.00 97.12 88 ARG A C 1
ATOM 700 O O . ARG A 1 88 ? 9.996 -1.943 -12.170 1.00 97.12 88 ARG A O 1
ATOM 707 N N . GLN A 1 89 ? 10.420 -0.094 -13.375 1.00 98.06 89 GLN A N 1
ATOM 708 C CA . GLN A 1 89 ? 11.796 -0.465 -13.728 1.00 98.06 89 GLN A CA 1
ATOM 709 C C . GLN A 1 89 ? 12.648 -0.725 -12.481 1.00 98.06 89 GLN A C 1
ATOM 711 O O . GLN A 1 89 ? 13.349 -1.736 -12.396 1.00 98.06 89 GLN A O 1
ATOM 716 N N . LYS A 1 90 ? 12.533 0.150 -11.477 1.00 96.50 90 LYS A N 1
ATOM 717 C CA . LYS A 1 90 ? 13.223 0.009 -10.195 1.00 96.50 90 LYS A CA 1
ATOM 718 C C . LYS A 1 90 ? 12.799 -1.258 -9.460 1.00 96.50 90 LYS A C 1
ATOM 720 O O . LYS A 1 90 ? 13.665 -2.013 -9.038 1.00 96.50 90 LYS A O 1
ATOM 725 N N . LEU A 1 91 ? 11.492 -1.505 -9.341 1.00 96.56 91 LEU A N 1
ATOM 726 C CA . LEU A 1 91 ? 10.977 -2.689 -8.652 1.00 96.56 91 LEU A CA 1
ATOM 727 C C . LEU A 1 91 ? 11.423 -3.980 -9.347 1.00 96.56 91 LEU A C 1
ATOM 729 O O . LEU A 1 91 ? 11.890 -4.895 -8.680 1.00 96.56 91 LEU A O 1
ATOM 733 N N . VAL A 1 92 ? 11.338 -4.044 -10.679 1.00 97.38 92 VAL A N 1
ATOM 734 C CA . VAL A 1 92 ? 11.798 -5.207 -11.454 1.00 97.38 92 VAL A CA 1
ATOM 735 C C . VAL A 1 92 ? 13.293 -5.445 -11.244 1.00 97.38 92 VAL A C 1
ATOM 737 O O . VAL A 1 92 ? 13.701 -6.579 -11.011 1.00 97.38 92 VAL A O 1
ATOM 740 N N . THR A 1 93 ? 14.103 -4.385 -11.258 1.00 97.81 93 THR A N 1
ATOM 741 C CA . THR A 1 93 ? 15.549 -4.480 -11.006 1.00 97.81 93 THR A CA 1
ATOM 742 C C . THR A 1 93 ? 15.845 -4.982 -9.590 1.00 97.81 93 THR A C 1
ATOM 744 O O . THR A 1 93 ? 16.673 -5.873 -9.412 1.00 97.81 93 THR A O 1
ATOM 747 N N . GLU A 1 94 ? 15.152 -4.445 -8.581 1.00 96.75 94 GLU A N 1
ATOM 748 C CA . GLU A 1 94 ? 15.280 -4.863 -7.178 1.00 96.75 94 GLU A CA 1
ATOM 749 C C . GLU A 1 94 ? 14.913 -6.347 -7.005 1.00 96.75 94 GLU A C 1
ATOM 751 O O . GLU A 1 94 ? 15.687 -7.104 -6.417 1.00 96.75 94 GLU A O 1
ATOM 756 N N . LEU A 1 95 ? 13.782 -6.780 -7.572 1.00 96.38 95 LEU A N 1
ATOM 757 C CA . LEU A 1 95 ? 13.318 -8.169 -7.507 1.00 96.38 95 LEU A CA 1
ATOM 758 C C . LEU A 1 95 ? 14.251 -9.132 -8.247 1.00 96.38 95 LEU A C 1
ATOM 760 O O . LEU A 1 95 ? 14.535 -10.220 -7.747 1.00 96.38 95 LEU A O 1
ATOM 764 N N . TYR A 1 96 ? 14.754 -8.734 -9.416 1.00 97.25 96 TYR A N 1
ATOM 765 C CA . TYR A 1 96 ? 15.688 -9.544 -10.192 1.00 97.25 96 TYR A CA 1
ATOM 766 C C . TYR A 1 96 ? 17.007 -9.761 -9.443 1.00 97.25 96 TYR A C 1
ATOM 768 O O . TYR A 1 96 ? 17.458 -10.899 -9.295 1.00 97.25 96 TYR A O 1
ATOM 776 N N . ASN A 1 97 ? 17.592 -8.686 -8.906 1.00 96.75 97 ASN A N 1
ATOM 777 C CA . ASN A 1 97 ? 18.819 -8.770 -8.114 1.00 96.75 97 ASN A CA 1
ATOM 778 C C . ASN A 1 97 ? 18.617 -9.625 -6.859 1.00 96.75 97 ASN A C 1
ATOM 780 O O . ASN A 1 97 ? 19.447 -10.483 -6.560 1.00 96.75 97 ASN A O 1
ATOM 784 N N . TRP A 1 98 ? 17.484 -9.456 -6.171 1.00 94.81 98 TRP A N 1
ATOM 785 C CA . TRP A 1 98 ? 17.140 -10.293 -5.026 1.00 94.81 98 TRP A CA 1
ATOM 786 C C . TRP A 1 98 ? 17.026 -11.776 -5.405 1.00 94.81 98 TRP A C 1
ATOM 788 O O . TRP A 1 98 ? 17.553 -12.630 -4.695 1.00 94.81 98 TRP A O 1
ATOM 798 N N . GLY A 1 99 ? 16.411 -12.098 -6.548 1.00 94.06 99 GLY A N 1
ATOM 799 C CA . GLY A 1 99 ? 16.312 -13.471 -7.049 1.00 94.06 99 GLY A CA 1
ATOM 800 C C . GLY A 1 99 ? 17.675 -14.105 -7.351 1.00 94.06 99 GLY A C 1
ATOM 801 O O . GLY A 1 99 ? 17.913 -15.264 -6.998 1.00 94.06 99 GLY A O 1
ATOM 802 N N . ILE A 1 100 ? 18.601 -13.343 -7.944 1.00 95.56 100 ILE A N 1
ATOM 803 C CA . ILE A 1 100 ? 19.989 -13.788 -8.154 1.00 95.56 100 ILE A CA 1
ATOM 804 C C . ILE A 1 100 ? 20.669 -14.078 -6.815 1.00 95.56 100 ILE A C 1
ATOM 806 O O . ILE A 1 100 ? 21.293 -15.130 -6.654 1.00 95.56 100 ILE A O 1
ATOM 810 N N . ASP A 1 101 ? 20.559 -13.161 -5.858 1.00 94.81 101 ASP A N 1
ATOM 811 C CA . ASP A 1 101 ? 21.210 -13.294 -4.556 1.00 94.81 101 ASP A CA 1
ATOM 812 C C . ASP A 1 101 ? 20.639 -14.458 -3.745 1.00 94.81 101 ASP A C 1
ATOM 814 O O . ASP A 1 101 ? 21.408 -15.227 -3.161 1.00 94.81 101 ASP A O 1
ATOM 818 N N . LYS A 1 102 ? 19.314 -14.651 -3.773 1.00 91.94 102 LYS A N 1
ATOM 819 C CA . LYS A 1 102 ? 18.639 -15.810 -3.177 1.00 91.94 102 LYS A CA 1
ATOM 820 C C . LYS A 1 102 ? 19.224 -17.117 -3.715 1.00 91.94 102 LYS A C 1
ATOM 822 O O . LYS A 1 102 ? 19.599 -17.986 -2.927 1.00 91.94 102 LYS A O 1
ATOM 827 N N . LYS A 1 103 ? 19.374 -17.223 -5.042 1.00 91.50 103 LYS A N 1
ATOM 828 C CA . LYS A 1 103 ? 19.958 -18.400 -5.706 1.00 91.50 103 LYS A CA 1
ATOM 829 C C . LYS A 1 103 ? 21.419 -18.619 -5.309 1.00 91.50 103 LYS A C 1
ATOM 831 O O . LYS A 1 103 ? 21.799 -19.745 -5.009 1.00 91.50 103 LYS A O 1
ATOM 836 N N . LYS A 1 104 ? 22.236 -17.561 -5.272 1.00 93.00 104 LYS A N 1
ATOM 837 C CA . LYS A 1 104 ? 23.654 -17.650 -4.870 1.00 93.00 104 LYS A CA 1
ATOM 838 C C . LYS A 1 104 ? 23.828 -18.122 -3.429 1.00 93.00 104 LYS A C 1
ATOM 840 O O . LYS A 1 104 ? 24.739 -18.892 -3.151 1.00 93.00 104 LYS A O 1
ATOM 845 N N . ARG A 1 105 ? 22.979 -17.644 -2.517 1.00 91.81 105 ARG A N 1
ATOM 846 C CA . ARG A 1 105 ? 23.041 -17.975 -1.084 1.00 91.81 105 ARG A CA 1
ATOM 847 C C . ARG A 1 105 ? 22.348 -19.292 -0.737 1.00 91.81 105 ARG A C 1
ATOM 849 O O . ARG A 1 105 ? 22.378 -19.680 0.424 1.00 91.81 105 ARG A O 1
ATOM 856 N N . ASN A 1 106 ? 21.711 -19.944 -1.714 1.00 87.50 106 ASN A N 1
ATOM 857 C CA . ASN A 1 106 ? 20.845 -21.103 -1.509 1.00 87.50 106 ASN A CA 1
ATOM 858 C C . ASN A 1 106 ? 19.811 -20.871 -0.386 1.00 87.50 106 ASN A C 1
ATOM 860 O O . ASN A 1 106 ? 19.543 -21.750 0.429 1.00 87.50 106 ASN A O 1
ATOM 864 N N . TYR A 1 107 ? 19.280 -19.646 -0.308 1.00 83.69 107 TYR A N 1
ATOM 865 C CA . TYR A 1 107 ? 18.312 -19.266 0.717 1.00 83.69 107 TYR A CA 1
ATOM 866 C C . TYR A 1 107 ? 16.934 -19.813 0.342 1.00 83.69 107 TYR A C 1
ATOM 868 O O . TYR A 1 107 ? 16.385 -19.433 -0.694 1.00 83.69 107 TYR A O 1
ATOM 876 N N . GLN A 1 108 ? 16.377 -20.677 1.189 1.00 81.62 108 GLN A N 1
ATOM 877 C CA . GLN A 1 108 ? 15.027 -21.217 1.036 1.00 81.62 108 GLN A CA 1
ATOM 878 C C . GLN A 1 108 ? 14.047 -20.437 1.910 1.00 81.62 108 GLN A C 1
ATOM 880 O O . GLN A 1 108 ? 14.309 -20.208 3.093 1.00 81.62 108 GLN A O 1
ATOM 885 N N . THR A 1 109 ? 12.918 -20.034 1.333 1.00 79.12 109 THR A N 1
ATOM 886 C CA . THR A 1 109 ? 11.799 -19.481 2.112 1.00 79.12 109 THR A CA 1
ATOM 887 C C . THR A 1 109 ? 11.022 -20.605 2.793 1.00 79.12 109 THR A C 1
ATOM 889 O O . THR A 1 109 ? 11.089 -21.751 2.361 1.00 79.12 109 THR A O 1
ATOM 892 N N . ASP A 1 110 ? 10.250 -20.294 3.834 1.00 78.88 110 ASP A N 1
ATOM 893 C CA . ASP A 1 110 ? 9.431 -21.288 4.554 1.00 78.88 110 ASP A CA 1
ATOM 894 C C . ASP A 1 110 ? 8.509 -22.068 3.604 1.00 78.88 110 ASP A C 1
ATOM 896 O O . ASP A 1 110 ? 8.490 -23.293 3.614 1.00 78.88 110 ASP A O 1
ATOM 900 N N . SER A 1 111 ? 7.897 -21.367 2.648 1.00 74.31 111 SER A N 1
ATOM 901 C CA . SER A 1 111 ? 7.059 -21.948 1.589 1.00 74.31 111 SER A CA 1
ATOM 902 C C . SER A 1 111 ? 7.779 -22.883 0.605 1.00 74.31 111 SER A C 1
ATOM 904 O O . SER A 1 111 ? 7.126 -23.618 -0.136 1.00 74.31 111 SER A O 1
ATOM 906 N N . GLU A 1 112 ? 9.110 -22.838 0.540 1.00 78.69 112 GLU A N 1
ATOM 907 C CA . GLU A 1 112 ? 9.928 -23.720 -0.304 1.00 78.69 112 GLU A CA 1
ATOM 908 C C . GLU A 1 112 ? 10.475 -24.920 0.474 1.00 78.69 112 GLU A C 1
ATOM 910 O O . GLU A 1 112 ? 10.930 -25.873 -0.150 1.00 78.69 112 GLU A O 1
ATOM 915 N N . ARG A 1 113 ? 10.434 -24.879 1.813 1.00 69.44 113 ARG A N 1
ATOM 916 C CA . ARG A 1 113 ? 10.884 -25.968 2.694 1.00 69.44 113 ARG A CA 1
ATOM 917 C C . ARG A 1 113 ? 9.817 -27.039 2.918 1.00 69.44 113 ARG A C 1
ATOM 919 O O . ARG A 1 113 ? 10.157 -28.160 3.270 1.00 69.44 113 ARG A O 1
ATOM 926 N N . GLU A 1 114 ? 8.549 -26.694 2.714 1.00 62.84 114 GLU A N 1
ATOM 927 C CA . GLU A 1 114 ? 7.385 -27.561 2.954 1.00 62.84 114 GLU A CA 1
ATOM 928 C C . GLU A 1 114 ? 6.925 -28.354 1.709 1.00 62.84 114 GLU A C 1
ATOM 930 O O . GLU A 1 114 ? 5.826 -28.908 1.702 1.00 62.84 114 GLU A O 1
ATOM 935 N N . LYS A 1 115 ? 7.742 -28.411 0.647 1.00 54.03 115 LYS A N 1
ATOM 936 C CA . LYS A 1 115 ? 7.502 -29.220 -0.563 1.00 54.03 115 LYS A CA 1
ATOM 937 C C . LYS A 1 115 ? 8.463 -30.394 -0.644 1.00 54.03 115 LYS A C 1
ATOM 939 O O . LYS A 1 115 ? 8.004 -31.470 -1.083 1.00 54.03 115 LYS A O 1
#

pLDDT: mean 88.08, std 10.23, range [41.22, 98.06]

Foldseek 3Di:
DPPPVVVVVVVVVCQVCLQVVLVVCVVVVVCVVVVVDDSDRDDDDDDPPAADAPDDPCPVVLVVVCVVVVVDVHDSNVSYNVCSVVSVVVVVVVVVVVVVVCVVVVPDDPVRVVD

Radius of gyration: 19.36 Å; chains: 1; bounding box: 45×44×42 Å